Protein AF-A0A7S0CVK7-F1 (afd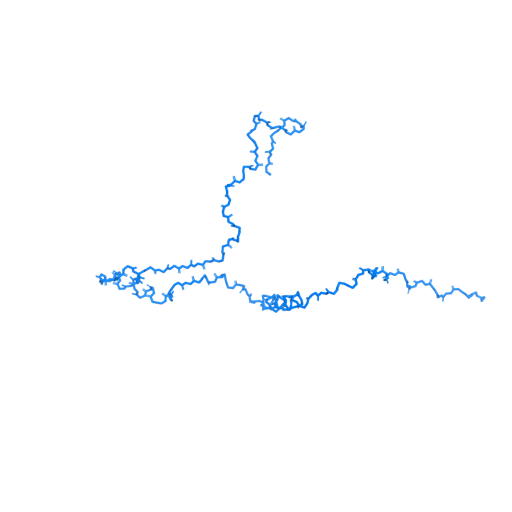b_monomer_lite)

Secondary structure (DSSP, 8-state):
--------S--S------------HHHHHHHHHHHHHHHHHHTT-------PEESS-HHHHHHHHHHHHTT----HHHH---EE----SS--------S--TTT---TTS-----

Sequence (115 aa):
RSPWRRESQTRAFRVSFRGAMETDSTQQIKNSRAAVAQAIHARGGKLAASAGRSNMPFATHQAALQALANGEPVPYPASLRIVVHEGDRAPQGEGKEEKKPPGYSRNTSGGFFTS

Organism: Micromonas pusilla (NCBI:txid38833)

Foldseek 3Di:
DDPDPDDDPDPDDCPDPDDPPPQPPVNVVVVVVVVVVVVCVVVVPPCPQVFFDKPDDPVQLVVLVVCVVVVHDRDPVSNDMDGHDPPDPDDDDDPPPPDDPQVPDADPVRHGDDD

Structure (mmCIF, N/CA/C/O backbone):
data_AF-A0A7S0CVK7-F1
#
_entry.id   AF-A0A7S0CVK7-F1
#
loop_
_atom_site.group_PDB
_atom_site.id
_atom_site.type_symbol
_atom_site.label_atom_id
_atom_site.label_alt_id
_atom_site.label_comp_id
_atom_site.label_asym_id
_atom_site.label_entity_id
_atom_site.label_seq_id
_atom_site.pdbx_PDB_ins_code
_atom_site.Cartn_x
_atom_site.Cartn_y
_atom_site.Cartn_z
_atom_site.occupancy
_atom_site.B_iso_or_equiv
_atom_site.auth_seq_id
_atom_site.auth_comp_id
_atom_site.auth_asym_id
_atom_site.auth_atom_id
_atom_site.pdbx_PDB_model_num
ATOM 1 N N . ARG A 1 1 ? 35.789 -75.303 -10.537 1.00 51.12 1 ARG A N 1
ATOM 2 C CA . ARG A 1 1 ? 36.123 -74.341 -9.457 1.00 51.12 1 ARG A CA 1
ATOM 3 C C . ARG A 1 1 ? 36.828 -73.162 -10.115 1.00 51.12 1 ARG A C 1
ATOM 5 O O . ARG A 1 1 ? 37.984 -73.311 -10.473 1.00 51.12 1 ARG A O 1
ATOM 12 N N . SER A 1 2 ? 36.112 -72.056 -10.325 1.00 31.14 2 SER A N 1
ATOM 13 C CA . SER A 1 2 ? 36.627 -70.845 -10.982 1.00 31.14 2 SER A CA 1
ATOM 14 C C . SER A 1 2 ? 36.390 -69.647 -10.052 1.00 31.14 2 SER A C 1
ATOM 16 O O . SER A 1 2 ? 35.253 -69.478 -9.606 1.00 31.14 2 SER A O 1
ATOM 18 N N . PRO A 1 3 ? 37.420 -68.854 -9.705 1.00 46.84 3 PRO A N 1
ATOM 19 C CA . PRO A 1 3 ? 37.339 -67.862 -8.641 1.00 46.84 3 PRO A CA 1
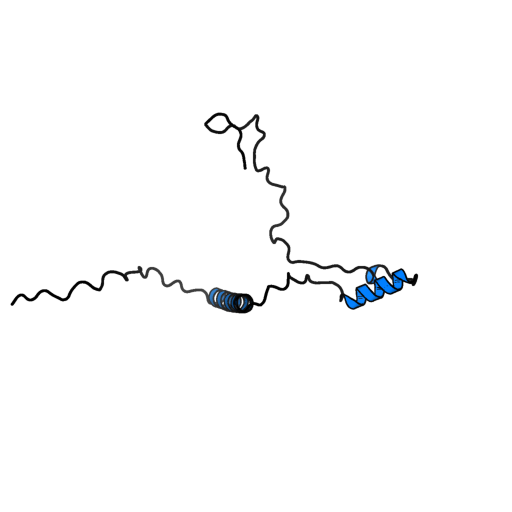ATOM 20 C C . PRO A 1 3 ? 37.181 -66.449 -9.215 1.00 46.84 3 PRO A C 1
ATOM 22 O O . PRO A 1 3 ? 38.127 -65.683 -9.213 1.00 46.84 3 PRO A O 1
ATOM 25 N N . TRP A 1 4 ? 35.998 -66.088 -9.713 1.00 36.59 4 TRP A N 1
ATOM 26 C CA . TRP A 1 4 ? 35.716 -64.701 -10.117 1.00 36.59 4 TRP A CA 1
ATOM 27 C C . TRP A 1 4 ? 34.252 -64.363 -9.851 1.00 36.59 4 TRP A C 1
ATOM 29 O O . TRP A 1 4 ? 33.401 -64.397 -10.735 1.00 36.59 4 TRP A O 1
ATOM 39 N N . ARG A 1 5 ? 33.935 -64.075 -8.587 1.00 45.66 5 ARG A N 1
ATOM 40 C CA . ARG A 1 5 ? 32.653 -63.471 -8.207 1.00 45.66 5 ARG A CA 1
ATOM 41 C C . ARG A 1 5 ? 32.843 -62.623 -6.958 1.00 45.66 5 ARG A C 1
ATOM 43 O O . ARG A 1 5 ? 32.557 -63.094 -5.864 1.00 45.66 5 ARG A O 1
ATOM 50 N N . ARG A 1 6 ? 33.361 -61.402 -7.128 1.00 47.06 6 ARG A N 1
ATOM 51 C CA . ARG A 1 6 ? 33.218 -60.256 -6.206 1.00 47.06 6 ARG A CA 1
ATOM 52 C C . ARG A 1 6 ? 33.998 -59.058 -6.759 1.00 47.06 6 ARG A C 1
ATOM 54 O O . ARG A 1 6 ? 35.106 -58.819 -6.324 1.00 47.06 6 ARG A O 1
ATOM 61 N N . GLU A 1 7 ? 33.433 -58.318 -7.714 1.00 43.72 7 GLU A N 1
ATOM 62 C CA . GLU A 1 7 ? 33.914 -56.958 -8.029 1.00 43.72 7 GLU A CA 1
ATOM 63 C C . GLU A 1 7 ? 32.961 -56.243 -8.992 1.00 43.72 7 GLU A C 1
ATOM 65 O O . GLU A 1 7 ? 33.233 -56.067 -10.175 1.00 43.72 7 GLU A O 1
ATOM 70 N N . SER A 1 8 ? 31.763 -55.879 -8.525 1.00 44.00 8 SER A N 1
ATOM 71 C CA . SER A 1 8 ? 30.845 -55.059 -9.336 1.00 44.00 8 SER A CA 1
ATOM 72 C C . SER A 1 8 ? 29.854 -54.245 -8.500 1.00 44.00 8 SER A C 1
ATOM 74 O O . SER A 1 8 ? 28.698 -54.127 -8.882 1.00 44.00 8 SER A O 1
ATOM 76 N N . GLN A 1 9 ? 30.259 -53.688 -7.355 1.00 45.62 9 GLN A N 1
ATOM 77 C CA . GLN A 1 9 ? 29.431 -52.713 -6.624 1.00 45.62 9 GLN A CA 1
ATOM 78 C C . GLN A 1 9 ? 30.294 -51.682 -5.885 1.00 45.62 9 GLN A C 1
ATOM 80 O O . GLN A 1 9 ? 30.290 -51.622 -4.666 1.00 45.62 9 GLN A O 1
ATOM 85 N N . THR A 1 10 ? 31.043 -50.857 -6.623 1.00 44.72 10 THR A N 1
ATOM 86 C CA . THR A 1 10 ? 31.649 -49.625 -6.064 1.00 44.72 10 THR A CA 1
ATOM 87 C C . THR A 1 10 ? 32.044 -48.631 -7.162 1.00 44.72 10 THR A C 1
ATOM 89 O O . THR A 1 10 ? 33.119 -48.040 -7.163 1.00 44.72 10 THR A O 1
ATOM 92 N N . ARG A 1 11 ? 31.165 -48.417 -8.145 1.00 46.22 11 ARG A N 1
ATOM 93 C CA . ARG A 1 11 ? 31.323 -47.342 -9.138 1.00 46.22 11 ARG A CA 1
ATOM 94 C C . ARG A 1 11 ? 30.062 -46.493 -9.207 1.00 46.22 11 ARG A C 1
ATOM 96 O O . ARG A 1 11 ? 29.315 -46.615 -10.162 1.00 46.22 11 ARG A O 1
ATOM 103 N N . ALA A 1 12 ? 29.832 -45.656 -8.196 1.00 46.25 12 ALA A N 1
ATOM 104 C CA . ALA A 1 12 ? 28.967 -44.477 -8.324 1.00 46.25 12 ALA A CA 1
ATOM 105 C C . ALA A 1 12 ? 29.015 -43.572 -7.080 1.00 46.25 12 ALA A C 1
ATOM 107 O O . ALA A 1 12 ? 27.974 -43.222 -6.567 1.00 46.25 12 ALA A O 1
ATOM 108 N N . PHE A 1 13 ? 30.184 -43.178 -6.569 1.00 38.41 13 PHE A N 1
ATOM 109 C CA . PHE A 1 13 ? 30.276 -42.009 -5.674 1.00 38.41 13 PHE A CA 1
ATOM 110 C C . PHE A 1 13 ? 31.688 -41.434 -5.746 1.00 38.41 13 PHE A C 1
ATOM 112 O O . PHE A 1 13 ? 32.510 -41.575 -4.847 1.00 38.41 13 PHE A O 1
ATOM 119 N N . ARG A 1 14 ? 31.993 -40.796 -6.875 1.00 36.25 14 ARG A N 1
ATOM 120 C CA . ARG A 1 14 ? 33.106 -39.851 -6.959 1.00 36.25 14 ARG A CA 1
ATOM 121 C C . ARG A 1 14 ? 32.520 -38.510 -7.374 1.00 36.25 14 ARG A C 1
ATOM 123 O O . ARG A 1 14 ? 32.698 -38.055 -8.495 1.00 36.25 14 ARG A O 1
ATOM 130 N N . VAL A 1 15 ? 31.750 -37.917 -6.461 1.00 45.41 15 VAL A N 1
ATOM 131 C CA . VAL A 1 15 ? 31.537 -36.471 -6.491 1.00 45.41 15 VAL A CA 1
ATOM 132 C C . VAL A 1 15 ? 32.893 -35.880 -6.147 1.00 45.41 15 VAL A C 1
ATOM 134 O O . VAL A 1 15 ? 33.412 -36.078 -5.050 1.00 45.41 15 VAL A O 1
ATOM 137 N N . SER A 1 16 ? 33.509 -35.263 -7.146 1.00 36.66 16 SER A N 1
ATOM 138 C CA . SER A 1 16 ? 34.747 -34.516 -7.029 1.00 36.66 16 SER A CA 1
ATOM 139 C C . SER A 1 16 ? 34.652 -33.543 -5.855 1.00 36.66 16 SER A C 1
ATOM 141 O O . SER A 1 16 ? 34.007 -32.505 -5.949 1.00 36.66 16 SER A O 1
ATOM 143 N N . PHE A 1 17 ? 35.317 -33.879 -4.751 1.00 43.75 17 PHE A N 1
ATOM 144 C CA . PHE A 1 17 ? 35.720 -32.916 -3.736 1.00 43.75 17 PHE A CA 1
ATOM 145 C C . PHE A 1 17 ? 36.713 -31.965 -4.411 1.00 43.75 17 PHE A C 1
ATOM 147 O O . PHE A 1 17 ? 37.894 -32.276 -4.561 1.00 43.75 17 PHE A O 1
ATOM 154 N N . ARG A 1 18 ? 36.221 -30.827 -4.901 1.00 39.41 18 ARG A N 1
ATOM 155 C CA . ARG A 1 18 ? 37.062 -29.726 -5.370 1.00 39.41 18 ARG A CA 1
ATOM 156 C C . ARG A 1 18 ? 36.553 -28.446 -4.722 1.00 39.41 18 ARG A C 1
ATOM 158 O O . ARG A 1 18 ? 35.526 -27.916 -5.123 1.00 39.41 18 ARG A O 1
ATOM 165 N N . GLY A 1 19 ? 37.300 -27.999 -3.716 1.00 37.69 19 GLY A N 1
ATOM 166 C CA . GLY A 1 19 ? 37.071 -26.763 -2.976 1.00 37.69 19 GLY A CA 1
ATOM 167 C C . GLY A 1 19 ? 36.232 -26.976 -1.722 1.00 37.69 19 GLY A C 1
ATOM 168 O O . GLY A 1 19 ? 35.008 -26.968 -1.780 1.00 37.69 19 GLY A O 1
ATOM 169 N N . ALA A 1 20 ? 36.890 -27.109 -0.570 1.00 45.38 20 ALA A N 1
ATOM 170 C CA . ALA A 1 20 ? 36.271 -26.685 0.674 1.00 45.38 20 ALA A CA 1
ATOM 171 C C . ALA A 1 20 ? 35.999 -25.178 0.529 1.00 45.38 20 ALA A C 1
ATOM 173 O O . ALA A 1 20 ? 36.916 -24.370 0.630 1.00 45.38 20 ALA A O 1
ATOM 174 N N . MET A 1 21 ? 34.765 -24.798 0.188 1.00 51.12 21 MET A N 1
ATOM 175 C CA . MET A 1 21 ? 34.321 -23.426 0.403 1.00 51.12 21 MET A CA 1
ATOM 176 C C . MET A 1 21 ? 34.251 -23.259 1.915 1.00 51.12 21 MET A C 1
ATOM 178 O O . MET A 1 21 ? 33.313 -23.743 2.547 1.00 51.12 21 MET A O 1
ATOM 182 N N . GLU A 1 22 ? 35.256 -22.613 2.496 1.00 60.09 22 GLU A N 1
ATOM 183 C CA . GLU A 1 22 ? 35.109 -21.962 3.791 1.00 60.09 22 GLU A CA 1
ATOM 184 C C . GLU A 1 22 ? 33.911 -21.016 3.664 1.00 60.09 22 GLU A C 1
ATOM 186 O O . GLU A 1 22 ? 33.992 -19.930 3.091 1.00 60.09 22 GLU A O 1
ATOM 191 N N . THR A 1 23 ? 32.734 -21.474 4.084 1.00 66.06 23 THR A N 1
ATOM 192 C CA . THR A 1 23 ? 31.562 -20.613 4.147 1.00 66.06 23 THR A CA 1
ATOM 193 C C . THR A 1 23 ? 31.843 -19.603 5.239 1.00 66.06 23 THR A C 1
ATOM 195 O O . THR A 1 23 ? 31.885 -19.971 6.414 1.00 66.06 23 THR A O 1
ATOM 198 N N . ASP A 1 24 ? 32.050 -18.356 4.836 1.00 83.06 24 ASP A N 1
ATOM 199 C CA . ASP A 1 24 ? 32.188 -17.221 5.734 1.00 83.06 24 ASP A CA 1
ATOM 200 C C . ASP A 1 24 ? 31.129 -17.284 6.853 1.00 83.06 24 ASP A C 1
ATOM 202 O O . ASP A 1 24 ? 29.956 -17.593 6.607 1.00 83.06 24 ASP A O 1
ATOM 206 N N . SER A 1 25 ? 31.540 -17.017 8.094 1.00 83.88 25 SER A N 1
ATOM 207 C CA . SER A 1 25 ? 30.672 -17.155 9.274 1.00 83.88 25 SER A CA 1
ATOM 208 C C . SER A 1 25 ? 29.377 -16.342 9.147 1.00 83.88 25 SER A C 1
ATOM 210 O O . SER A 1 25 ? 28.317 -16.772 9.614 1.00 83.88 25 SER A O 1
ATOM 212 N N . THR A 1 26 ? 29.402 -15.215 8.422 1.00 86.31 26 THR A N 1
ATOM 213 C CA . THR A 1 26 ? 28.192 -14.422 8.175 1.00 86.31 26 THR A CA 1
ATOM 214 C C . THR A 1 26 ? 27.204 -15.140 7.261 1.00 86.31 26 THR A C 1
ATOM 216 O O . THR A 1 26 ? 25.993 -14.998 7.444 1.00 86.31 26 THR A O 1
ATOM 219 N N . GLN A 1 27 ? 27.680 -15.950 6.312 1.00 88.00 27 GLN A N 1
ATOM 220 C CA . GLN A 1 27 ? 26.816 -16.747 5.440 1.00 88.00 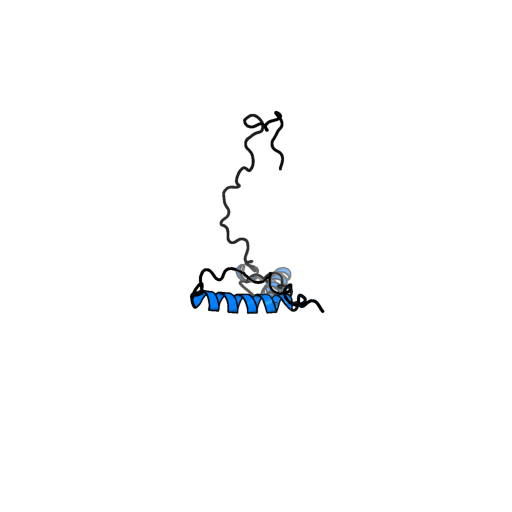27 GLN A CA 1
ATOM 221 C C . GLN A 1 27 ? 26.187 -17.918 6.187 1.00 88.00 27 GLN A C 1
ATOM 223 O O . GLN A 1 27 ? 25.008 -18.205 5.988 1.00 88.00 27 GLN A O 1
ATOM 228 N N . GLN A 1 28 ? 26.916 -18.537 7.117 1.00 88.69 28 GLN A N 1
ATOM 229 C CA . GLN A 1 28 ? 26.347 -19.569 7.986 1.00 88.69 28 GLN A CA 1
ATOM 230 C C . GLN A 1 28 ? 25.208 -19.008 8.854 1.00 88.69 28 GLN A C 1
ATOM 232 O O . GLN A 1 28 ? 24.139 -19.617 8.937 1.00 88.69 28 GLN A O 1
ATOM 237 N N . ILE A 1 29 ? 25.388 -17.809 9.425 1.00 89.31 29 ILE A N 1
ATOM 238 C CA . ILE A 1 29 ? 24.351 -17.122 10.216 1.00 89.31 29 ILE A CA 1
ATOM 239 C C . ILE A 1 29 ? 23.146 -16.728 9.346 1.00 89.31 29 ILE A C 1
ATOM 241 O O . ILE A 1 29 ? 21.998 -16.874 9.768 1.00 89.31 29 ILE A O 1
ATOM 245 N N . LYS A 1 30 ? 23.365 -16.233 8.122 1.00 91.38 30 LYS A N 1
ATOM 246 C CA . LYS A 1 30 ? 22.266 -15.908 7.191 1.00 91.38 30 LYS A CA 1
ATOM 247 C C . LYS A 1 30 ? 21.454 -17.152 6.837 1.00 91.38 30 LYS A C 1
ATOM 249 O O . LYS A 1 30 ? 20.226 -17.115 6.906 1.00 91.38 30 LYS A O 1
ATOM 254 N N . ASN A 1 31 ? 22.137 -18.253 6.530 1.00 91.31 31 ASN A N 1
ATOM 255 C CA . ASN A 1 31 ? 21.504 -19.514 6.159 1.00 91.31 31 ASN A CA 1
ATOM 256 C C . ASN A 1 31 ? 20.698 -20.108 7.318 1.00 91.31 31 ASN A C 1
ATOM 258 O O . ASN A 1 31 ? 19.573 -20.558 7.103 1.00 91.31 31 ASN A O 1
ATOM 262 N N . SER A 1 32 ? 21.217 -20.055 8.550 1.00 90.25 32 SER A N 1
ATOM 263 C CA . SER A 1 32 ? 20.489 -20.558 9.721 1.00 90.25 32 SER A CA 1
ATOM 264 C C . SER A 1 32 ? 19.213 -19.755 9.988 1.00 90.25 32 SER A C 1
ATOM 266 O O . SER A 1 32 ? 18.146 -20.338 10.187 1.00 90.25 32 SER A O 1
ATOM 268 N N . ARG A 1 33 ? 19.277 -18.419 9.903 1.00 88.88 33 ARG A N 1
ATOM 269 C CA . ARG A 1 33 ? 18.101 -17.546 10.074 1.00 88.88 33 ARG A CA 1
ATOM 270 C C . ARG A 1 33 ? 17.069 -17.750 8.964 1.00 88.88 33 ARG A C 1
ATOM 272 O O . ARG A 1 33 ? 15.875 -17.807 9.253 1.00 88.88 33 ARG A O 1
ATOM 279 N N . ALA A 1 34 ? 17.518 -17.901 7.718 1.00 87.69 34 ALA A N 1
ATOM 280 C CA . ALA A 1 34 ? 16.639 -18.182 6.585 1.00 87.69 34 ALA A CA 1
ATOM 281 C C . ALA A 1 34 ? 15.929 -19.539 6.730 1.00 87.69 34 ALA A C 1
ATOM 283 O O . ALA A 1 34 ? 14.724 -19.622 6.498 1.00 87.69 34 ALA A O 1
ATOM 284 N N . ALA A 1 35 ? 16.641 -20.579 7.178 1.00 86.56 35 ALA A N 1
ATOM 285 C CA . ALA A 1 35 ? 16.069 -21.906 7.399 1.00 86.56 35 ALA A CA 1
ATOM 286 C C . ALA A 1 35 ? 14.986 -21.902 8.490 1.00 86.56 35 ALA A C 1
ATOM 288 O O . ALA A 1 35 ? 13.938 -22.523 8.318 1.00 86.56 35 ALA A O 1
ATOM 289 N N . VAL A 1 36 ? 15.193 -21.159 9.584 1.00 86.25 36 VAL A N 1
ATOM 290 C CA . VAL A 1 36 ? 14.173 -20.993 10.635 1.00 86.25 36 VAL A CA 1
ATOM 291 C C . VAL A 1 36 ? 12.925 -20.301 10.087 1.00 86.25 36 VAL A C 1
ATOM 293 O O . VAL A 1 36 ? 11.815 -20.780 10.321 1.00 86.25 36 VAL A O 1
ATOM 296 N N . ALA A 1 37 ? 13.089 -19.220 9.318 1.00 79.12 37 ALA A N 1
ATOM 297 C CA . ALA A 1 37 ? 11.962 -18.529 8.691 1.00 79.12 37 ALA A CA 1
ATOM 298 C C . ALA A 1 37 ? 11.178 -19.469 7.753 1.00 79.12 37 ALA A C 1
ATOM 300 O O . ALA A 1 37 ? 9.961 -19.595 7.872 1.00 79.12 37 ALA A O 1
ATOM 301 N N . GLN A 1 38 ? 11.876 -20.216 6.893 1.00 80.56 38 GLN A N 1
ATOM 302 C CA . GLN A 1 38 ? 11.267 -21.207 5.997 1.00 80.56 38 GLN A CA 1
ATOM 303 C C . GLN A 1 38 ? 10.550 -22.338 6.742 1.00 80.56 38 GLN A C 1
ATOM 305 O O . GLN A 1 38 ? 9.465 -22.745 6.331 1.00 80.56 38 GLN A O 1
ATOM 310 N N . ALA A 1 39 ? 11.105 -22.825 7.852 1.00 80.00 39 ALA A N 1
ATOM 311 C CA . ALA A 1 39 ? 10.473 -23.867 8.658 1.00 80.00 39 ALA A CA 1
ATOM 312 C C . ALA A 1 39 ? 9.155 -23.394 9.300 1.00 80.00 39 ALA A C 1
ATOM 314 O O . ALA A 1 39 ? 8.198 -24.168 9.376 1.00 80.00 39 ALA A O 1
ATOM 315 N N . ILE A 1 40 ? 9.079 -22.124 9.717 1.00 74.19 40 ILE A N 1
ATOM 316 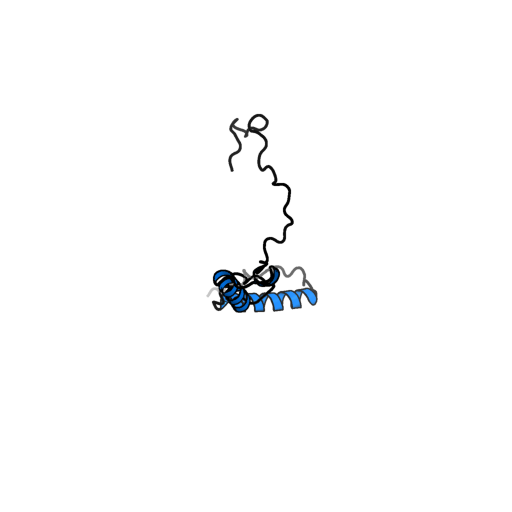C CA . ILE A 1 40 ? 7.836 -21.501 10.200 1.00 74.19 40 ILE A CA 1
ATOM 317 C C . ILE A 1 40 ? 6.791 -21.455 9.073 1.00 74.19 40 ILE A C 1
ATOM 319 O O . ILE A 1 40 ? 5.624 -21.770 9.309 1.00 74.19 40 ILE A O 1
ATOM 323 N N . HIS A 1 41 ? 7.209 -21.153 7.839 1.00 64.81 41 HIS A N 1
ATOM 324 C CA . HIS A 1 41 ? 6.324 -21.167 6.668 1.00 64.81 41 HIS A CA 1
ATOM 325 C C . HIS A 1 41 ? 5.834 -22.578 6.302 1.00 64.81 41 HIS A C 1
ATOM 327 O O . HIS A 1 41 ? 4.645 -22.781 6.056 1.00 64.81 41 HIS A O 1
ATOM 333 N N . ALA A 1 42 ? 6.726 -23.572 6.300 1.00 63.16 42 ALA A N 1
ATOM 334 C CA . ALA A 1 42 ? 6.414 -24.941 5.884 1.00 63.16 42 ALA A CA 1
ATOM 335 C C . ALA A 1 42 ? 5.419 -25.655 6.819 1.00 63.16 42 ALA A C 1
ATOM 337 O O . ALA A 1 42 ? 4.679 -26.531 6.376 1.00 63.16 42 ALA A O 1
ATOM 338 N N . ARG A 1 43 ? 5.346 -25.264 8.100 1.00 66.06 43 ARG A N 1
ATOM 339 C CA . ARG A 1 43 ? 4.412 -25.832 9.095 1.00 66.06 43 ARG A CA 1
ATOM 340 C C . ARG A 1 43 ? 2.968 -25.316 8.977 1.00 66.06 43 ARG A C 1
ATOM 342 O O . ARG A 1 43 ? 2.197 -25.437 9.923 1.00 66.06 43 ARG A O 1
ATOM 349 N N . GLY A 1 44 ? 2.584 -24.741 7.837 1.00 54.75 44 GLY A N 1
ATOM 350 C CA . GLY A 1 44 ? 1.218 -24.258 7.607 1.00 54.75 44 GLY A CA 1
ATOM 351 C C . GLY A 1 44 ? 0.939 -22.874 8.193 1.00 54.75 44 GLY A C 1
ATOM 352 O O . GLY A 1 44 ? -0.202 -22.412 8.153 1.00 54.75 44 GLY A O 1
ATOM 353 N N . GLY A 1 45 ? 1.976 -22.175 8.666 1.00 56.75 45 GLY A N 1
ATOM 354 C CA . GLY A 1 45 ? 1.936 -20.730 8.814 1.00 56.75 45 GLY A CA 1
ATOM 355 C C . GLY A 1 45 ? 1.837 -20.119 7.424 1.00 56.75 45 GLY A C 1
ATOM 356 O O . GLY A 1 45 ? 2.855 -19.740 6.843 1.00 56.75 45 GLY A O 1
ATOM 357 N N . LYS A 1 46 ? 0.616 -20.050 6.867 1.00 52.19 46 LYS A N 1
ATOM 358 C CA . LYS A 1 46 ? 0.330 -19.162 5.736 1.00 52.19 46 LYS A CA 1
ATOM 359 C C . LYS A 1 46 ? 0.980 -17.841 6.116 1.00 52.19 46 LYS A C 1
ATOM 361 O O . LYS A 1 46 ? 0.705 -17.351 7.211 1.00 52.19 46 LYS A O 1
ATOM 366 N N . LEU A 1 47 ? 1.876 -17.315 5.277 1.00 53.56 47 LEU A N 1
ATOM 367 C CA . LEU A 1 47 ? 2.276 -15.916 5.377 1.00 53.56 47 LEU A CA 1
ATOM 368 C C . LEU A 1 47 ? 0.956 -15.162 5.472 1.00 53.56 47 LEU A C 1
ATOM 370 O O . LEU A 1 47 ? 0.224 -15.109 4.484 1.00 53.56 47 LEU A O 1
ATOM 374 N N . ALA A 1 48 ? 0.578 -14.718 6.675 1.00 54.62 48 ALA A N 1
ATOM 375 C CA . ALA A 1 48 ? -0.564 -13.843 6.830 1.00 54.62 48 ALA A CA 1
ATOM 376 C C . ALA A 1 48 ? -0.240 -12.717 5.865 1.00 54.62 48 ALA A C 1
ATOM 378 O O . ALA A 1 48 ? 0.828 -12.126 6.034 1.00 54.62 48 ALA A O 1
ATOM 379 N N . ALA A 1 49 ? -1.035 -12.583 4.791 1.00 56.62 49 ALA A N 1
ATOM 380 C CA . ALA A 1 49 ? -0.758 -11.677 3.682 1.00 56.62 49 ALA A CA 1
ATOM 381 C C . ALA A 1 49 ? -0.218 -10.401 4.301 1.00 56.62 49 ALA A C 1
ATOM 383 O O . ALA A 1 49 ? -0.967 -9.814 5.080 1.00 56.62 49 ALA A O 1
ATOM 384 N N . SER A 1 50 ? 1.090 -10.140 4.110 1.00 58.75 50 SER A N 1
ATOM 385 C CA . SER A 1 50 ? 1.903 -9.301 5.003 1.00 58.75 50 SER A CA 1
ATOM 386 C C . SER A 1 50 ? 1.043 -8.157 5.503 1.00 58.75 50 SER A C 1
ATOM 388 O O . SER A 1 50 ? 0.678 -7.280 4.711 1.00 58.75 50 SER A O 1
ATOM 390 N N . ALA A 1 51 ? 0.578 -8.274 6.756 1.00 65.25 51 ALA A N 1
ATOM 391 C CA . ALA A 1 51 ? -0.341 -7.309 7.325 1.00 65.25 51 ALA A CA 1
ATOM 392 C C . ALA A 1 51 ? 0.481 -6.034 7.386 1.00 65.25 51 ALA A C 1
ATOM 394 O O . ALA A 1 51 ? 1.387 -5.924 8.214 1.00 65.25 51 ALA A O 1
ATOM 395 N N . GLY A 1 52 ? 0.276 -5.169 6.393 1.00 71.38 52 GLY A N 1
ATOM 396 C CA . GLY A 1 52 ? 1.163 -4.051 6.144 1.00 71.38 52 GLY A CA 1
ATOM 397 C C . GLY A 1 52 ? 1.341 -3.244 7.421 1.00 71.38 52 GLY A C 1
ATOM 398 O O . GLY A 1 52 ? 0.463 -3.207 8.290 1.00 71.38 52 GLY A O 1
ATOM 399 N N . ARG A 1 53 ? 2.493 -2.602 7.570 1.00 84.94 53 ARG A N 1
ATOM 400 C CA . ARG A 1 53 ? 2.734 -1.765 8.744 1.00 84.94 53 ARG A CA 1
ATOM 401 C C . ARG A 1 53 ? 1.784 -0.579 8.674 1.00 84.94 53 ARG A C 1
ATOM 403 O O . ARG A 1 53 ? 1.813 0.173 7.701 1.00 84.94 53 ARG A O 1
ATOM 410 N N . SER A 1 54 ? 0.927 -0.439 9.682 1.00 87.44 54 SER A N 1
ATOM 411 C CA . SER A 1 54 ? -0.037 0.655 9.751 1.00 87.44 54 SER A CA 1
ATOM 412 C C . SER A 1 54 ? 0.379 1.728 10.744 1.00 87.44 54 SER A C 1
ATOM 414 O O . SER A 1 54 ? 0.926 1.411 11.798 1.00 87.44 54 SER A O 1
ATOM 416 N N . ASN A 1 55 ? 0.057 2.985 10.440 1.00 90.25 55 ASN A N 1
ATOM 417 C CA . ASN A 1 55 ? 0.300 4.125 11.334 1.00 90.25 55 ASN A CA 1
ATOM 418 C C . ASN A 1 55 ? -0.568 4.103 12.609 1.00 90.25 55 ASN A C 1
ATOM 420 O O . ASN A 1 55 ? -0.182 4.685 13.616 1.00 90.25 55 ASN A O 1
ATOM 424 N N . MET A 1 56 ? -1.727 3.436 12.577 1.00 91.00 56 MET A N 1
ATOM 425 C CA . MET A 1 56 ? -2.626 3.286 13.725 1.00 91.00 56 MET A CA 1
ATOM 426 C C . MET A 1 56 ? -3.363 1.933 13.723 1.00 91.00 56 MET A C 1
ATOM 428 O O . MET A 1 56 ? -3.550 1.335 12.651 1.00 91.00 56 MET A O 1
ATOM 432 N N . PRO A 1 57 ? -3.825 1.448 14.892 1.00 91.69 57 PRO A N 1
ATOM 433 C CA . PRO A 1 57 ? -4.684 0.269 14.987 1.00 91.69 57 PRO A CA 1
ATOM 434 C C . PRO A 1 57 ? -6.001 0.418 14.211 1.00 91.69 57 PRO A C 1
ATOM 436 O O . PRO A 1 57 ? -6.535 1.515 14.044 1.00 91.69 57 PRO A O 1
ATOM 439 N N . PHE A 1 58 ? -6.565 -0.708 13.765 1.00 90.38 58 PHE A N 1
ATOM 440 C CA . PHE A 1 58 ? -7.849 -0.716 13.054 1.00 90.38 58 PHE A CA 1
ATOM 441 C C . PHE A 1 58 ? -9.007 -0.205 13.924 1.00 90.38 58 PHE A C 1
ATOM 443 O O . PHE A 1 58 ? -9.812 0.588 13.452 1.00 90.38 58 PHE A O 1
ATOM 450 N N . ALA A 1 59 ? -9.055 -0.604 15.199 1.00 93.25 59 ALA A N 1
ATOM 451 C CA . ALA A 1 59 ? -10.143 -0.242 16.108 1.00 93.25 59 ALA A CA 1
ATOM 452 C C . ALA A 1 59 ? -10.263 1.278 16.322 1.00 93.25 59 ALA A C 1
ATOM 454 O O . ALA A 1 59 ? -11.363 1.820 16.310 1.00 93.25 59 ALA A O 1
ATOM 455 N N . THR A 1 60 ? -9.135 1.981 16.450 1.00 92.94 60 THR A N 1
ATOM 456 C CA . THR A 1 60 ? -9.103 3.446 16.593 1.00 92.94 60 THR A CA 1
ATOM 457 C C . THR A 1 60 ? -9.581 4.160 15.333 1.00 92.94 60 THR A C 1
ATOM 459 O O . THR A 1 60 ? -10.368 5.096 15.427 1.00 92.94 60 THR A O 1
ATOM 462 N N . HIS A 1 61 ? -9.175 3.680 14.156 1.00 94.75 61 HIS A N 1
ATOM 463 C CA . HIS A 1 61 ? -9.663 4.203 12.880 1.00 94.75 61 HIS A CA 1
ATOM 464 C C . HIS A 1 61 ? -11.172 3.973 12.717 1.00 94.75 61 HIS A C 1
ATOM 466 O O . HIS A 1 61 ? -11.906 4.872 12.321 1.00 94.75 61 HIS A O 1
ATOM 472 N N . GLN A 1 62 ? -11.653 2.781 13.076 1.00 95.44 62 GLN A N 1
ATOM 473 C CA . GLN A 1 62 ? -13.073 2.447 13.012 1.00 95.44 62 GLN A CA 1
ATOM 474 C C . GLN A 1 62 ? -13.912 3.333 13.942 1.00 95.44 62 GLN A C 1
ATOM 476 O O . GLN A 1 62 ? -14.958 3.828 13.528 1.00 95.44 62 GLN A O 1
ATOM 481 N N . ALA A 1 63 ? -13.445 3.576 15.169 1.00 94.81 63 ALA A N 1
ATOM 482 C CA . ALA A 1 63 ? -14.120 4.470 16.105 1.00 94.81 63 ALA A CA 1
ATOM 483 C C . ALA A 1 63 ? -14.172 5.918 15.585 1.00 94.81 63 ALA A C 1
ATOM 485 O O . ALA A 1 63 ? -15.219 6.559 15.663 1.00 94.81 63 ALA A O 1
ATOM 486 N N . ALA A 1 64 ? -13.076 6.412 14.998 1.00 93.44 64 ALA A N 1
ATOM 487 C CA . ALA A 1 64 ? -13.026 7.745 14.397 1.00 93.44 64 ALA A CA 1
ATOM 488 C C . ALA A 1 64 ? -13.990 7.884 13.205 1.00 93.44 64 ALA A C 1
ATOM 490 O O . ALA A 1 64 ? -14.688 8.890 13.097 1.00 93.44 64 ALA A O 1
ATOM 491 N N . LEU A 1 65 ? -14.088 6.863 12.345 1.00 95.75 65 LEU A N 1
ATOM 492 C CA . LEU A 1 65 ? -15.060 6.842 11.247 1.00 95.75 65 LEU A CA 1
ATOM 493 C C . LEU A 1 65 ? -16.504 6.803 11.749 1.00 95.75 65 LEU A C 1
ATOM 495 O O . LEU A 1 65 ? -17.363 7.471 11.178 1.00 95.75 65 LEU A O 1
ATOM 499 N N . GLN A 1 66 ? -16.773 6.058 12.822 1.00 96.75 66 GLN A N 1
ATOM 500 C CA . GLN A 1 66 ? -18.105 6.018 13.417 1.00 96.75 66 GLN A CA 1
ATOM 501 C C . GLN A 1 66 ? -18.501 7.378 14.005 1.00 96.75 66 GLN A C 1
ATOM 503 O O . GLN A 1 66 ? -19.623 7.827 13.789 1.00 96.75 66 GLN A O 1
ATOM 508 N N . ALA A 1 67 ? -17.590 8.055 14.709 1.00 94.50 67 ALA A N 1
ATOM 509 C CA . ALA A 1 67 ? -17.834 9.396 15.240 1.00 94.50 67 ALA A CA 1
ATOM 510 C C . ALA A 1 67 ? -18.084 10.415 14.116 1.00 94.50 67 ALA A C 1
ATOM 512 O O . ALA A 1 67 ? -19.030 11.196 14.193 1.00 94.50 67 ALA A O 1
ATOM 513 N N . LEU A 1 68 ? -17.305 10.341 13.031 1.00 94.00 68 LEU A N 1
ATOM 514 C CA . LEU A 1 68 ? -17.504 11.179 11.850 1.00 94.00 68 LEU A CA 1
ATOM 515 C C . LEU A 1 68 ? -18.876 10.929 11.202 1.00 94.00 68 LEU A C 1
ATOM 517 O O . LEU A 1 68 ? -19.567 11.877 10.841 1.00 94.00 68 LEU A O 1
ATOM 521 N N . ALA A 1 69 ? -19.295 9.665 11.093 1.00 95.38 69 ALA A N 1
ATOM 522 C CA . ALA A 1 69 ? -20.611 9.297 10.566 1.00 95.38 69 ALA A CA 1
ATOM 523 C C . ALA A 1 69 ? -21.767 9.811 11.441 1.00 95.38 69 ALA A C 1
ATOM 525 O O . ALA A 1 69 ? -22.837 10.119 10.923 1.00 95.38 69 ALA A O 1
ATOM 526 N N . ASN A 1 70 ? -21.541 9.944 12.749 1.00 96.06 70 ASN A N 1
ATOM 527 C CA . ASN A 1 70 ? -22.502 10.521 13.688 1.00 96.06 70 ASN A CA 1
ATOM 528 C C . ASN A 1 70 ? -22.550 12.063 13.635 1.00 96.06 70 ASN A C 1
ATOM 530 O O . ASN A 1 70 ? -23.381 12.661 14.312 1.00 96.06 70 ASN A O 1
ATOM 534 N N . GLY A 1 71 ? -21.691 12.710 12.836 1.00 93.81 71 GLY A N 1
ATOM 535 C CA . GLY A 1 71 ? -21.634 14.168 12.692 1.00 93.81 71 GLY A CA 1
ATOM 536 C C . GLY A 1 71 ? -20.727 14.876 13.702 1.00 93.81 71 GLY A C 1
ATOM 537 O O . GLY A 1 71 ? -20.727 16.105 13.754 1.00 93.81 71 GLY A O 1
ATOM 538 N N . GLU A 1 72 ? -19.942 14.131 14.483 1.00 94.81 72 GLU A N 1
ATOM 539 C CA . GLU A 1 72 ? -18.994 14.713 15.434 1.00 94.81 72 GLU A CA 1
ATOM 540 C C . GLU A 1 72 ? -17.784 15.332 14.710 1.00 94.81 72 GLU A C 1
ATOM 542 O O . GLU A 1 72 ? -17.326 14.811 13.683 1.00 94.81 72 GLU A O 1
ATOM 547 N N . PRO A 1 73 ? -17.204 16.424 15.243 1.00 91.69 73 PRO A N 1
ATOM 548 C CA . PRO A 1 73 ? -16.020 17.044 14.664 1.00 91.69 73 PRO A CA 1
ATOM 549 C C . PRO A 1 73 ? -14.773 16.179 14.915 1.00 91.69 73 PRO A C 1
ATOM 551 O O . PRO A 1 73 ? -14.103 16.291 15.942 1.00 91.69 73 PRO A O 1
ATOM 554 N N . VAL A 1 74 ? -14.440 15.316 13.952 1.00 92.50 74 VAL A N 1
ATOM 555 C CA . VAL A 1 74 ? -13.254 14.445 13.996 1.00 92.50 74 VAL A CA 1
ATOM 556 C C . VAL A 1 74 ? -12.074 15.084 13.244 1.00 92.50 74 VAL A C 1
ATOM 558 O O . VAL A 1 74 ? -12.209 15.415 12.064 1.00 92.50 74 VAL A O 1
ATOM 561 N N . PRO A 1 75 ? -10.887 15.225 13.870 1.00 93.12 75 PRO A N 1
ATOM 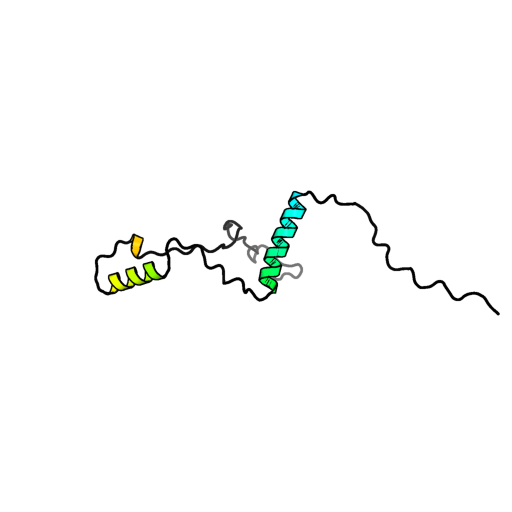562 C CA . PRO A 1 75 ? -9.691 15.719 13.191 1.00 93.12 75 PRO A CA 1
ATOM 563 C C . PRO A 1 75 ? -9.244 14.812 12.036 1.00 93.12 75 PRO A C 1
ATOM 565 O O . PRO A 1 75 ? -9.195 13.590 12.175 1.00 93.12 75 PRO A O 1
ATOM 568 N N . TYR A 1 76 ? -8.806 15.413 10.927 1.00 92.00 76 TYR A N 1
ATOM 569 C CA . TYR A 1 76 ? -8.358 14.695 9.723 1.00 92.00 76 TYR A CA 1
ATOM 570 C C . TYR A 1 76 ? -7.287 13.605 9.967 1.00 92.00 76 TYR A C 1
ATOM 572 O O . TYR A 1 76 ? -7.405 12.515 9.410 1.00 92.00 76 TYR A O 1
ATOM 580 N N . PRO A 1 77 ? -6.269 13.802 10.832 1.00 92.69 77 PRO A N 1
ATOM 581 C CA . PRO A 1 77 ? -5.287 12.749 11.103 1.00 92.69 77 PRO A CA 1
ATOM 582 C C . PRO A 1 77 ? -5.868 11.532 11.834 1.00 92.69 77 PRO A C 1
ATOM 584 O O . PRO A 1 77 ? -5.281 10.456 11.768 1.00 92.69 77 PRO A O 1
ATOM 587 N N . ALA A 1 78 ? -6.990 11.691 12.544 1.00 90.00 78 ALA A N 1
ATOM 588 C CA . ALA A 1 78 ? -7.628 10.614 13.296 1.00 90.00 78 ALA A CA 1
ATOM 589 C C . ALA A 1 78 ? -8.514 9.724 12.409 1.00 90.00 78 ALA A C 1
ATOM 591 O O . ALA A 1 78 ? -8.698 8.549 12.719 1.00 90.00 78 ALA A O 1
ATOM 592 N N . SER A 1 79 ? -9.031 10.259 11.298 1.00 90.00 79 SER A N 1
ATOM 593 C CA . SER A 1 79 ? -9.830 9.501 10.329 1.00 90.00 79 SER A CA 1
ATOM 594 C C . SER A 1 79 ? -8.990 8.787 9.266 1.00 90.00 79 SER A C 1
ATOM 596 O O . SER A 1 79 ? -9.494 7.878 8.614 1.00 90.00 79 SER A O 1
ATOM 598 N N . LEU A 1 80 ? -7.717 9.154 9.085 1.00 93.56 80 LEU A N 1
ATOM 599 C CA . LEU A 1 80 ? -6.840 8.544 8.084 1.00 93.56 80 LEU A CA 1
ATOM 600 C C . LEU A 1 80 ? -5.988 7.399 8.638 1.00 93.56 80 LEU A C 1
ATOM 602 O O . LEU A 1 80 ? -5.107 7.600 9.477 1.00 93.56 80 LEU A O 1
ATOM 606 N N . ARG A 1 81 ? -6.132 6.209 8.048 1.00 93.38 81 ARG A N 1
ATOM 607 C CA . ARG A 1 81 ? -5.239 5.069 8.290 1.00 93.38 81 ARG A CA 1
ATOM 608 C C . ARG A 1 81 ? -4.451 4.700 7.037 1.00 93.38 81 ARG A C 1
ATOM 610 O O . ARG A 1 81 ? -5.024 4.411 5.993 1.00 93.38 81 ARG A O 1
ATOM 617 N N . ILE A 1 82 ? -3.129 4.650 7.175 1.00 91.81 82 ILE A N 1
ATOM 618 C CA . ILE A 1 82 ? -2.188 4.275 6.115 1.00 91.81 82 ILE A CA 1
ATOM 619 C C . ILE A 1 82 ? -1.648 2.886 6.439 1.00 91.81 82 ILE A C 1
ATOM 621 O O . ILE A 1 82 ? -1.233 2.637 7.571 1.00 91.81 82 ILE A O 1
ATOM 625 N N . VAL A 1 83 ? -1.648 1.993 5.450 1.00 90.50 83 VAL A N 1
ATOM 626 C CA . VAL A 1 83 ? -1.103 0.634 5.550 1.00 90.50 83 VAL A CA 1
ATOM 627 C C . VAL A 1 83 ? -0.042 0.467 4.467 1.00 90.50 83 VAL A C 1
ATOM 629 O O . VAL A 1 83 ? -0.345 0.585 3.283 1.00 90.50 83 VAL A O 1
ATOM 632 N N . VAL A 1 84 ? 1.203 0.215 4.872 1.00 89.19 84 VAL A N 1
ATOM 633 C CA . VAL A 1 84 ? 2.339 0.038 3.957 1.00 89.19 84 VAL A CA 1
ATOM 634 C C . VAL A 1 84 ? 2.679 -1.442 3.843 1.00 89.19 84 VAL A C 1
ATOM 636 O O . VAL A 1 84 ? 3.025 -2.086 4.836 1.00 89.19 84 VAL A O 1
ATOM 639 N N . HIS A 1 85 ? 2.596 -1.977 2.630 1.00 87.94 85 HIS A N 1
ATOM 640 C CA . HIS A 1 85 ? 2.996 -3.348 2.309 1.00 87.94 85 HIS A CA 1
ATOM 641 C C . HIS A 1 85 ? 4.439 -3.385 1.795 1.00 87.94 85 HIS A C 1
ATOM 643 O O . HIS A 1 85 ? 4.986 -2.354 1.415 1.00 87.94 85 HIS A O 1
ATOM 649 N N . GLU A 1 86 ? 5.061 -4.569 1.781 1.00 83.69 86 GLU A N 1
ATOM 650 C CA . GLU A 1 86 ? 6.462 -4.706 1.347 1.00 83.69 86 GLU A CA 1
ATOM 651 C C . GLU A 1 86 ? 6.682 -4.295 -0.117 1.00 83.69 86 GLU A C 1
ATOM 653 O O . GLU A 1 86 ? 7.762 -3.810 -0.441 1.00 83.69 86 GLU A O 1
ATOM 658 N N . GLY A 1 87 ? 5.655 -4.435 -0.966 1.00 83.19 87 GLY A N 1
ATOM 659 C CA . GLY A 1 87 ? 5.726 -4.091 -2.385 1.00 83.19 87 GLY A CA 1
ATOM 660 C C . GLY A 1 87 ? 6.853 -4.826 -3.117 1.00 83.19 87 GLY A C 1
ATOM 661 O O . GLY A 1 87 ? 7.354 -5.851 -2.649 1.00 83.19 87 GLY A O 1
ATOM 662 N N . ASP A 1 88 ? 7.259 -4.280 -4.261 1.00 82.25 88 ASP A N 1
ATOM 663 C CA . ASP A 1 88 ? 8.465 -4.714 -4.957 1.00 82.25 88 ASP A CA 1
ATOM 664 C C . ASP A 1 88 ? 9.683 -3.917 -4.486 1.00 82.25 88 ASP A C 1
ATOM 666 O O . ASP A 1 88 ? 9.629 -2.708 -4.267 1.00 82.25 88 ASP A O 1
ATOM 670 N N . ARG A 1 89 ? 10.826 -4.604 -4.362 1.00 81.50 89 ARG A N 1
ATOM 671 C CA . ARG A 1 89 ? 12.105 -3.964 -4.002 1.00 81.50 89 ARG A CA 1
ATOM 672 C C . ARG A 1 89 ? 12.695 -3.143 -5.141 1.00 81.50 89 ARG A C 1
ATOM 674 O O . ARG A 1 89 ? 13.539 -2.283 -4.896 1.00 81.50 89 ARG A O 1
ATOM 681 N N . ALA A 1 90 ? 12.335 -3.478 -6.378 1.00 83.94 90 ALA A N 1
ATOM 682 C CA . ALA A 1 90 ? 12.838 -2.776 -7.541 1.00 83.94 90 ALA A CA 1
ATOM 683 C C . ALA A 1 90 ? 12.194 -1.384 -7.593 1.00 83.94 90 ALA A C 1
ATOM 685 O O . ALA A 1 90 ? 10.969 -1.290 -7.486 1.00 83.94 90 ALA A O 1
ATOM 686 N N . PRO A 1 91 ? 12.981 -0.306 -7.762 1.00 83.00 91 PRO A N 1
ATOM 687 C CA . PRO A 1 91 ? 12.392 0.992 -8.039 1.00 83.00 91 PRO A CA 1
ATOM 688 C C . PRO A 1 91 ? 11.565 0.895 -9.323 1.00 83.00 91 PRO A C 1
ATOM 690 O O . PRO A 1 91 ? 11.919 0.150 -10.242 1.00 83.00 91 PRO A O 1
ATOM 693 N N . GLN A 1 92 ? 10.472 1.654 -9.387 1.00 82.94 92 GLN A N 1
ATOM 694 C CA . GLN A 1 92 ? 9.655 1.724 -10.589 1.00 82.94 92 GLN A CA 1
ATOM 695 C C . GLN A 1 92 ? 10.504 2.300 -11.728 1.00 82.94 92 GLN A C 1
ATOM 697 O O . GLN A 1 92 ? 10.839 3.483 -11.732 1.00 82.94 92 GLN A O 1
ATOM 702 N N . GLY A 1 93 ? 10.907 1.437 -12.659 1.00 80.75 93 GLY A N 1
ATOM 703 C CA . GLY A 1 93 ? 11.606 1.846 -13.868 1.00 80.75 93 GLY A CA 1
ATOM 704 C C . GLY A 1 93 ? 10.639 2.454 -14.877 1.00 80.75 93 GLY A C 1
ATOM 705 O O . GLY A 1 93 ? 9.435 2.193 -14.836 1.00 80.75 93 GLY A O 1
ATOM 706 N N . GLU A 1 94 ? 11.174 3.221 -15.823 1.00 82.44 94 GLU A N 1
ATOM 707 C CA . GLU A 1 94 ? 10.439 3.527 -17.047 1.00 82.44 94 GLU A CA 1
ATOM 708 C C . GLU A 1 94 ? 10.122 2.193 -17.732 1.00 82.44 94 GLU A C 1
ATOM 710 O O . GLU A 1 94 ? 11.017 1.363 -17.926 1.00 82.44 94 GLU A O 1
ATOM 715 N N . GLY A 1 95 ? 8.834 1.935 -17.982 1.00 77.44 95 GLY A N 1
ATOM 716 C CA . GLY A 1 95 ? 8.368 0.668 -18.536 1.00 77.44 95 GLY A CA 1
ATOM 717 C C . GLY A 1 95 ? 9.188 0.321 -19.771 1.00 77.44 95 GLY A C 1
ATOM 718 O O . GLY A 1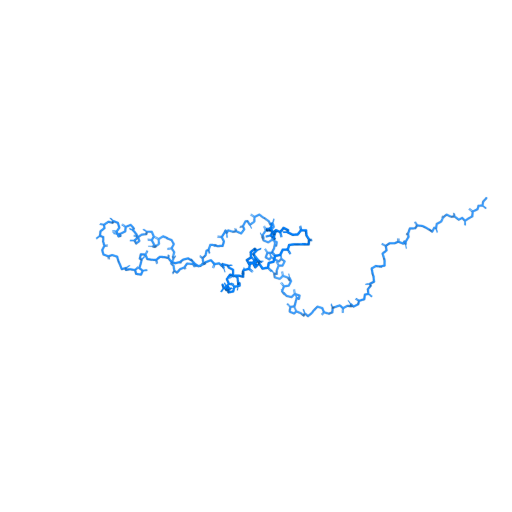 95 ? 9.186 1.068 -20.747 1.00 77.44 95 GLY A O 1
ATOM 719 N N . LYS A 1 96 ? 9.947 -0.776 -19.709 1.00 78.06 96 LYS A N 1
ATOM 720 C CA . LYS A 1 96 ? 10.785 -1.177 -20.835 1.00 78.06 96 LYS A CA 1
ATOM 721 C C . LYS A 1 96 ? 9.864 -1.541 -21.986 1.00 78.06 96 LYS A C 1
ATOM 723 O O . LYS A 1 96 ? 9.055 -2.453 -21.856 1.00 78.06 96 LYS A O 1
ATOM 728 N N . GLU A 1 97 ? 9.997 -0.832 -23.099 1.00 74.69 97 GLU A N 1
ATOM 729 C CA . GLU A 1 97 ? 9.302 -1.198 -24.324 1.00 74.69 97 GLU A CA 1
ATOM 730 C C . GLU A 1 97 ? 9.839 -2.563 -24.775 1.00 74.69 97 GLU A C 1
ATOM 732 O O . GLU A 1 97 ? 10.981 -2.698 -25.214 1.00 74.69 97 GLU A O 1
ATOM 737 N N . GLU A 1 98 ? 9.034 -3.609 -24.591 1.00 75.88 98 GLU A N 1
ATOM 738 C CA . GLU A 1 98 ? 9.464 -4.990 -24.834 1.00 75.88 98 GLU A CA 1
ATOM 739 C C . GLU A 1 98 ? 9.702 -5.267 -26.324 1.00 75.88 98 GLU A C 1
ATOM 741 O O . GLU A 1 98 ? 10.400 -6.218 -26.685 1.00 75.88 98 GLU A O 1
ATOM 746 N N . LYS A 1 99 ? 9.119 -4.450 -27.211 1.00 77.69 99 LYS A N 1
ATOM 747 C CA . LYS A 1 99 ? 9.164 -4.648 -28.660 1.00 77.69 99 LYS A CA 1
ATOM 748 C C . LYS A 1 99 ? 9.235 -3.324 -29.394 1.00 77.69 99 LYS A C 1
ATOM 750 O O . LYS A 1 99 ? 8.432 -2.435 -29.157 1.00 77.69 99 LYS A O 1
ATOM 755 N N . LYS A 1 100 ? 10.141 -3.251 -30.369 1.00 82.62 100 LYS A N 1
ATOM 756 C CA . LYS A 1 100 ? 10.182 -2.148 -31.334 1.00 82.62 100 LYS A CA 1
ATOM 757 C C . LYS A 1 100 ? 8.890 -2.107 -32.160 1.00 82.62 100 LYS A C 1
ATOM 759 O O . LYS A 1 100 ? 8.290 -3.166 -32.383 1.00 82.62 100 LYS A O 1
ATOM 764 N N . PRO A 1 101 ? 8.514 -0.940 -32.713 1.00 81.19 101 PRO A N 1
ATOM 765 C CA . PRO A 1 101 ? 7.329 -0.848 -33.544 1.00 81.19 101 PRO A CA 1
ATOM 766 C C . PRO A 1 101 ? 7.399 -1.807 -34.749 1.00 81.19 101 PRO A C 1
ATOM 768 O O . PRO A 1 101 ? 8.467 -1.978 -35.352 1.00 81.19 101 PRO A O 1
ATOM 771 N N . PRO A 1 102 ? 6.260 -2.401 -35.145 1.00 78.56 102 PRO A N 1
ATOM 772 C CA . PRO A 1 102 ? 6.174 -3.483 -36.133 1.00 78.56 102 PRO A CA 1
ATOM 773 C C . PRO A 1 102 ? 6.722 -3.149 -37.536 1.00 78.56 102 PRO A C 1
ATOM 775 O O . PRO A 1 102 ? 6.974 -4.050 -38.337 1.00 78.56 102 PRO A O 1
ATOM 778 N N . GLY A 1 103 ? 6.906 -1.864 -37.853 1.00 80.81 103 GLY A N 1
ATOM 779 C CA . GLY A 1 103 ? 7.508 -1.405 -39.109 1.00 80.81 103 GLY A CA 1
ATOM 780 C C . GLY A 1 103 ? 9.039 -1.486 -39.153 1.00 80.81 103 GLY A C 1
ATOM 781 O O . GLY A 1 103 ? 9.599 -1.555 -40.241 1.00 80.81 103 GLY A O 1
ATOM 782 N N . TYR A 1 104 ? 9.714 -1.517 -37.998 1.00 80.44 104 TYR A N 1
ATOM 783 C CA . TYR A 1 104 ? 11.182 -1.469 -37.908 1.00 80.44 104 TYR A CA 1
ATOM 784 C C . TYR A 1 104 ? 11.832 -2.830 -37.645 1.00 80.44 104 TYR A C 1
ATOM 786 O O . TYR A 1 104 ? 13.049 -2.957 -37.764 1.00 80.44 104 TYR A O 1
ATOM 794 N N . SER A 1 105 ? 11.052 -3.841 -37.250 1.00 81.38 105 SER A N 1
ATOM 795 C CA . SER A 1 105 ? 11.571 -5.162 -36.892 1.00 81.38 105 SER A CA 1
ATOM 796 C C . SER A 1 105 ? 10.630 -6.270 -37.356 1.00 81.38 105 SER A C 1
ATOM 798 O O . SER A 1 105 ? 9.437 -6.254 -37.047 1.00 81.38 105 SER A O 1
ATOM 800 N N . ARG A 1 106 ? 11.181 -7.246 -38.080 1.00 84.19 106 ARG A N 1
ATOM 801 C CA . ARG A 1 106 ? 10.502 -8.471 -38.518 1.00 84.19 106 ARG A CA 1
ATOM 802 C C . ARG A 1 106 ? 11.288 -9.682 -38.038 1.00 84.19 106 ARG A C 1
ATOM 804 O O . ARG A 1 106 ? 12.507 -9.610 -37.893 1.00 84.19 106 ARG A O 1
ATOM 811 N N . ASN A 1 107 ? 10.598 -10.788 -37.791 1.00 85.31 107 ASN A N 1
ATOM 812 C CA . ASN A 1 107 ? 11.266 -12.061 -37.554 1.00 85.31 107 ASN A CA 1
ATOM 813 C C . ASN A 1 107 ? 11.897 -12.586 -38.863 1.00 85.31 107 ASN A C 1
ATOM 815 O O . ASN A 1 107 ? 11.702 -12.021 -39.942 1.00 85.31 107 ASN A O 1
ATOM 819 N N . THR A 1 108 ? 12.645 -13.684 -38.780 1.00 85.62 108 THR A N 1
ATOM 820 C CA . THR A 1 108 ? 13.332 -14.287 -39.936 1.00 85.62 108 THR A CA 1
ATOM 821 C C . THR A 1 108 ? 12.394 -14.732 -41.060 1.00 85.62 108 THR A C 1
ATOM 823 O O . THR A 1 108 ? 12.836 -14.836 -42.199 1.00 85.62 108 THR A O 1
ATOM 826 N N . SER A 1 109 ? 11.109 -14.957 -40.773 1.00 86.12 109 SER A N 1
ATOM 827 C CA . SER A 1 109 ? 10.081 -15.297 -41.762 1.00 86.12 109 SER A CA 1
ATOM 828 C C . SER A 1 109 ? 9.253 -14.095 -42.250 1.00 86.12 109 SER A C 1
ATOM 830 O O . SER A 1 109 ? 8.308 -14.284 -43.011 1.00 86.12 109 SER A O 1
ATOM 832 N N . GLY A 1 110 ? 9.588 -12.861 -41.848 1.00 82.06 110 GLY A N 1
ATOM 833 C CA . GLY A 1 110 ? 8.888 -11.631 -42.256 1.00 82.06 110 GLY A CA 1
ATOM 834 C C . GLY A 1 110 ? 7.657 -11.253 -41.410 1.00 82.06 110 GLY A C 1
ATOM 835 O O . GLY A 1 110 ? 6.987 -10.256 -41.687 1.00 82.06 110 GLY A O 1
ATOM 836 N N . GLY A 1 111 ? 7.357 -12.011 -40.357 1.00 85.38 111 GLY A N 1
ATOM 837 C CA . GLY A 1 111 ? 6.278 -11.762 -39.399 1.00 85.38 111 GLY A CA 1
ATOM 838 C C . GLY A 1 111 ? 6.638 -10.778 -38.279 1.00 85.38 111 GLY A C 1
ATOM 839 O O . GLY A 1 111 ? 7.775 -10.322 -38.151 1.00 85.38 111 GLY A O 1
ATOM 840 N N . PHE A 1 112 ? 5.646 -10.437 -37.456 1.00 84.88 112 PHE A N 1
ATOM 841 C CA . PHE A 1 112 ? 5.821 -9.591 -36.271 1.00 84.88 112 PHE A CA 1
ATOM 842 C C . PHE A 1 112 ? 6.307 -10.403 -35.063 1.00 84.88 112 PHE A C 1
ATOM 844 O O . PHE A 1 112 ? 6.018 -11.593 -34.951 1.00 84.88 112 PHE A O 1
ATOM 851 N N . PHE A 1 113 ? 7.006 -9.751 -34.130 1.00 81.00 113 PHE A N 1
ATOM 852 C CA . PHE A 1 113 ? 7.358 -10.358 -32.846 1.00 81.00 113 PHE A CA 1
ATOM 853 C C . PHE A 1 113 ? 6.146 -10.339 -31.903 1.00 81.00 113 PHE A C 1
ATOM 855 O O . PHE A 1 113 ? 5.665 -9.276 -31.508 1.00 81.00 113 PHE A O 1
ATOM 862 N N . THR A 1 114 ? 5.638 -11.511 -31.533 1.00 79.94 114 THR A N 1
ATOM 863 C CA . THR A 1 114 ? 4.581 -11.674 -30.522 1.00 79.94 114 THR A CA 1
ATOM 864 C C . THR A 1 114 ? 5.190 -12.010 -29.160 1.00 79.94 114 THR A C 1
ATOM 866 O O . THR A 1 114 ? 6.393 -12.228 -29.058 1.00 79.94 114 THR A O 1
ATOM 869 N N . SER A 1 115 ? 4.394 -11.870 -28.099 1.00 62.81 115 SER A N 1
ATOM 870 C CA . SER A 1 115 ? 4.804 -12.066 -26.696 1.00 62.81 115 SER A CA 1
ATOM 871 C C . SER A 1 115 ? 4.821 -13.546 -26.368 1.00 62.81 115 SER A C 1
ATOM 873 O O . SER A 1 115 ? 3.910 -14.224 -26.897 1.00 62.81 115 SER A O 1
#

Radius of gyration: 31.06 Å; chains: 1; bounding box: 60×91×59 Å

pLDDT: mean 75.5, std 18.58, range [31.14, 96.75]